Protein AF-A0A4R7KTQ1-F1 (afdb_monomer_lite)

Radius of gyration: 18.15 Å; chains: 1; bounding box: 43×14×52 Å

Secondary structure (DSSP, 8-state):
--HHHHHHHHHHHHHHHHHHHHHHHHHHHHHHHHT--TTTS-HHHHHHHHHHHHHHHHHHHHHHHHHHHHHHHHHHHHH-

Foldseek 3Di:
DPPLLVVLVVVLVVLVVQLVVLVVQLVVLVVVLVPDDPVPDDPVVNVVSVVSNVVSVVSNVVSVVVNVVSVVVSVVVVVD

pLDDT: mean 94.81, std 5.71, range [59.06, 98.25]

Organism: NCBI:txid1096341

Structure (mmCIF, N/CA/C/O backbone):
data_AF-A0A4R7KTQ1-F1
#
_entry.id   AF-A0A4R7KTQ1-F1
#
loop_
_atom_site.group_PDB
_atom_site.id
_atom_site.type_symbol
_atom_site.label_atom_id
_atom_site.label_alt_id
_atom_site.label_comp_id
_atom_site.label_asym_id
_atom_site.label_entity_id
_atom_site.label_seq_id
_atom_site.pdbx_PDB_ins_code
_atom_site.Cartn_x
_atom_site.Cartn_y
_atom_site.Cartn_z
_atom_site.occupancy
_atom_site.B_iso_or_equiv
_atom_site.auth_seq_id
_atom_site.auth_comp_id
_atom_site.auth_asym_id
_atom_site.auth_atom_id
_atom_site.pdbx_PDB_model_num
ATOM 1 N N . MET A 1 1 ? -24.210 4.142 21.392 1.00 59.06 1 MET A N 1
ATOM 2 C CA . MET A 1 1 ? -22.914 3.771 20.787 1.00 59.06 1 MET A CA 1
ATOM 3 C C . MET A 1 1 ? -21.955 4.858 21.235 1.00 59.06 1 MET A C 1
ATOM 5 O O . MET A 1 1 ? -22.328 6.008 21.065 1.00 59.06 1 MET A O 1
ATOM 9 N N . ASP A 1 2 ? -20.850 4.529 21.906 1.00 81.44 2 ASP A N 1
ATOM 10 C CA . ASP A 1 2 ? -19.897 5.538 22.399 1.00 81.44 2 ASP A CA 1
ATOM 11 C C . ASP A 1 2 ? -19.380 6.382 21.218 1.00 81.44 2 ASP A C 1
ATOM 13 O O . ASP A 1 2 ? -18.933 5.827 20.208 1.00 81.44 2 ASP A O 1
ATOM 17 N N . ASP A 1 3 ? -19.471 7.709 21.321 1.00 87.69 3 ASP A N 1
ATOM 18 C CA . ASP A 1 3 ? -19.027 8.654 20.291 1.00 87.69 3 ASP A CA 1
ATOM 19 C C . ASP A 1 3 ? -17.557 8.424 19.910 1.00 87.69 3 ASP A C 1
ATOM 21 O O . ASP A 1 3 ? -17.188 8.538 18.736 1.00 87.69 3 ASP A O 1
ATOM 25 N N . LYS A 1 4 ? -16.719 8.000 20.868 1.00 87.94 4 LYS A N 1
ATOM 26 C CA . LYS A 1 4 ? -15.321 7.622 20.613 1.00 87.94 4 LYS A CA 1
ATOM 27 C C . LYS A 1 4 ? -15.226 6.440 19.653 1.00 87.94 4 LYS A C 1
ATOM 29 O O . LYS A 1 4 ? -14.447 6.471 18.699 1.00 87.94 4 LYS A O 1
ATOM 34 N N . TYR A 1 5 ? -16.047 5.414 19.868 1.00 90.94 5 TYR A N 1
ATOM 35 C CA . TYR A 1 5 ? -16.079 4.231 19.013 1.00 90.94 5 TYR A CA 1
ATOM 36 C C . TYR A 1 5 ? -16.554 4.578 17.600 1.00 90.94 5 TYR A C 1
ATOM 38 O O . TYR A 1 5 ? -15.985 4.100 16.614 1.00 90.94 5 TYR A O 1
ATOM 46 N N . LEU A 1 6 ? -17.556 5.456 17.482 1.00 92.75 6 LEU A N 1
ATOM 47 C CA . LEU A 1 6 ? -18.038 5.931 16.187 1.00 92.75 6 LEU A CA 1
ATOM 48 C C . LEU A 1 6 ? -16.930 6.666 15.416 1.00 92.75 6 LEU A C 1
ATOM 50 O O . LEU A 1 6 ? -16.682 6.338 14.253 1.00 92.75 6 LEU A O 1
ATOM 54 N N . ILE A 1 7 ? -16.215 7.592 16.060 1.00 94.56 7 ILE A N 1
ATOM 55 C CA . ILE A 1 7 ? -15.097 8.328 15.446 1.00 94.56 7 ILE A CA 1
ATOM 56 C C . ILE A 1 7 ? -14.006 7.366 14.962 1.00 94.56 7 ILE A C 1
ATOM 58 O O . ILE A 1 7 ? -13.562 7.460 13.814 1.00 94.56 7 ILE A O 1
ATOM 62 N N . LEU A 1 8 ? -13.606 6.406 15.799 1.00 94.31 8 LEU A N 1
ATOM 63 C CA . LEU A 1 8 ? -12.587 5.421 15.433 1.00 94.31 8 LEU A CA 1
ATOM 64 C C . LEU A 1 8 ? -13.046 4.503 14.297 1.00 94.31 8 LEU A C 1
ATOM 66 O O . LEU A 1 8 ? -12.252 4.202 13.408 1.00 94.31 8 LEU A O 1
ATOM 70 N N . SER A 1 9 ? -14.324 4.121 14.253 1.00 95.25 9 SER A N 1
ATOM 71 C CA . SER A 1 9 ? -14.872 3.315 13.156 1.00 95.25 9 SER A CA 1
ATOM 72 C C . SER A 1 9 ? -14.828 4.048 11.806 1.00 95.25 9 SER A C 1
ATOM 74 O O . SER A 1 9 ? -14.496 3.451 10.778 1.00 95.25 9 SER A O 1
ATOM 76 N N . LEU A 1 10 ? -15.086 5.361 11.800 1.00 96.31 10 LEU A N 1
ATOM 77 C CA . LEU A 1 10 ? -14.972 6.198 10.604 1.00 96.31 10 LEU A CA 1
ATOM 78 C C . LEU A 1 10 ? -13.510 6.351 10.172 1.00 96.31 10 LEU A C 1
ATOM 80 O O . LEU A 1 10 ? -13.208 6.212 8.984 1.00 96.31 10 LEU A O 1
ATOM 84 N N . ALA A 1 11 ? -12.608 6.589 11.129 1.00 96.25 11 ALA A N 1
ATOM 85 C CA . ALA A 1 11 ? -11.174 6.684 10.876 1.00 96.25 11 ALA A CA 1
ATOM 86 C C . ALA A 1 11 ? -10.615 5.373 10.307 1.00 96.25 11 ALA A C 1
ATOM 88 O O . ALA A 1 11 ? -9.905 5.399 9.302 1.00 96.25 11 ALA A O 1
ATOM 89 N N . LYS A 1 12 ? -10.995 4.229 10.889 1.00 97.38 12 LYS A N 1
ATOM 90 C CA . LYS A 1 12 ? -10.635 2.891 10.411 1.00 97.38 12 LYS A CA 1
ATOM 91 C C . LYS A 1 12 ? -11.022 2.702 8.948 1.00 97.38 12 LYS A C 1
ATOM 93 O O . LYS A 1 12 ? -10.162 2.382 8.133 1.00 97.38 12 LYS A O 1
ATOM 98 N N . ARG A 1 13 ? -12.278 2.992 8.596 1.00 97.75 13 ARG A N 1
ATOM 99 C CA . ARG A 1 13 ? -12.775 2.859 7.219 1.00 97.75 13 ARG A CA 1
ATOM 100 C C . ARG A 1 13 ? -11.990 3.718 6.225 1.00 97.75 13 ARG A C 1
ATOM 102 O O . ARG A 1 13 ? -11.732 3.291 5.102 1.00 97.75 13 ARG A O 1
ATOM 109 N N . GLU A 1 14 ? -11.622 4.941 6.600 1.00 97.81 14 GLU A N 1
ATOM 110 C CA . GLU A 1 14 ? -10.798 5.793 5.736 1.00 97.81 14 GLU A CA 1
ATOM 111 C C . GLU A 1 14 ? -9.355 5.285 5.618 1.00 97.81 14 GLU A C 1
ATOM 113 O O . GLU A 1 14 ? -8.797 5.301 4.521 1.00 97.81 14 GLU A O 1
ATOM 118 N N . ILE A 1 15 ? -8.763 4.776 6.702 1.00 97.75 15 ILE A N 1
ATOM 119 C CA . ILE A 1 15 ? -7.433 4.153 6.675 1.00 97.75 15 ILE A CA 1
ATOM 120 C C . ILE A 1 15 ? -7.435 2.917 5.768 1.00 97.75 15 ILE A C 1
ATOM 122 O O . ILE A 1 15 ? -6.540 2.789 4.937 1.00 97.75 15 ILE A O 1
ATOM 126 N N . GLU A 1 16 ? -8.449 2.057 5.855 1.00 98.00 16 GLU A N 1
ATOM 127 C CA . GLU A 1 16 ? -8.594 0.870 5.001 1.00 98.00 16 GLU A CA 1
ATOM 128 C C . GLU A 1 16 ? -8.653 1.247 3.513 1.00 98.00 16 GLU A C 1
ATOM 130 O O . GLU A 1 16 ? -7.914 0.688 2.704 1.00 98.00 16 GLU A O 1
ATOM 135 N N . LYS A 1 17 ? -9.427 2.279 3.145 1.00 98.12 17 LYS A N 1
ATOM 136 C CA . LYS A 1 17 ? -9.443 2.802 1.764 1.00 98.12 17 LYS A CA 1
ATOM 137 C C . LYS A 1 17 ? -8.078 3.327 1.317 1.00 98.12 17 LYS A C 1
ATOM 139 O O . LYS A 1 17 ? -7.713 3.204 0.146 1.00 98.12 17 LYS A O 1
ATOM 144 N N . LYS A 1 18 ? -7.333 3.992 2.204 1.00 98.00 18 LYS A N 1
ATOM 145 C CA . LYS A 1 18 ? -5.986 4.500 1.891 1.00 98.00 18 LYS A CA 1
ATOM 146 C C . LYS A 1 18 ? -4.993 3.353 1.723 1.00 98.00 18 LYS A C 1
ATOM 148 O O . LYS A 1 18 ? -4.192 3.400 0.790 1.00 98.00 18 LYS A O 1
ATOM 153 N N . LEU A 1 19 ? -5.099 2.322 2.556 1.00 97.75 19 LEU A N 1
ATOM 154 C CA . LEU A 1 19 ? -4.292 1.112 2.475 1.00 97.75 19 LEU A CA 1
ATOM 155 C C . LEU A 1 19 ? -4.530 0.370 1.155 1.00 97.75 19 LEU A C 1
ATOM 157 O O . LEU A 1 19 ? -3.570 0.052 0.457 1.00 97.75 19 LEU A O 1
ATOM 161 N N . GLU A 1 20 ? -5.789 0.186 0.756 1.00 97.88 20 GLU A N 1
ATOM 162 C CA . GLU A 1 20 ? -6.148 -0.437 -0.524 1.00 97.88 20 GLU A CA 1
ATOM 163 C C . GLU A 1 20 ? -5.530 0.320 -1.713 1.00 97.88 20 GLU A C 1
ATOM 165 O O . GLU A 1 20 ? -4.924 -0.271 -2.611 1.00 97.88 20 GLU A O 1
ATOM 170 N N . ARG A 1 21 ? -5.596 1.659 -1.695 1.00 97.88 21 ARG A N 1
ATOM 171 C CA . ARG A 1 21 ? -4.960 2.501 -2.723 1.00 97.88 21 ARG A CA 1
ATOM 172 C C . ARG A 1 21 ? -3.439 2.356 -2.733 1.00 97.88 21 ARG A C 1
ATOM 174 O O . ARG A 1 21 ? -2.854 2.290 -3.813 1.00 97.88 21 ARG A O 1
ATOM 181 N N . ALA A 1 22 ? -2.802 2.302 -1.564 1.00 97.75 22 ALA A N 1
ATOM 182 C CA . ALA A 1 22 ? -1.359 2.106 -1.456 1.00 97.75 22 ALA A CA 1
ATOM 183 C C . ALA A 1 22 ? -0.938 0.734 -2.014 1.00 97.75 22 ALA A C 1
ATOM 185 O O . ALA A 1 22 ? 0.006 0.647 -2.800 1.00 97.75 22 ALA A O 1
ATOM 186 N N . GLN A 1 23 ? -1.688 -0.328 -1.706 1.00 97.81 23 GLN A N 1
ATOM 187 C CA . GLN A 1 23 ? -1.461 -1.670 -2.251 1.00 97.81 23 GLN A CA 1
ATOM 188 C C . GLN A 1 23 ? -1.619 -1.708 -3.779 1.00 97.81 23 GLN A C 1
ATOM 190 O O . GLN A 1 23 ? -0.780 -2.283 -4.482 1.00 97.81 23 GLN A O 1
ATOM 195 N N . ALA A 1 24 ? -2.647 -1.048 -4.321 1.00 97.88 24 ALA A N 1
ATOM 196 C CA . ALA A 1 24 ? -2.837 -0.924 -5.765 1.00 97.88 24 ALA A CA 1
ATOM 197 C C . ALA A 1 24 ? -1.668 -0.184 -6.444 1.00 97.88 24 ALA A C 1
ATOM 199 O O . ALA A 1 24 ? -1.214 -0.579 -7.523 1.00 97.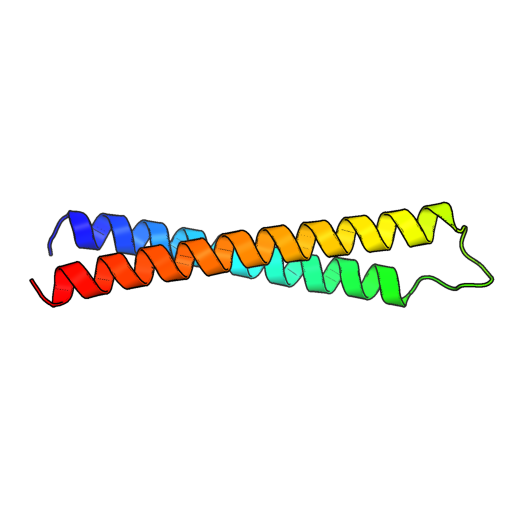88 24 ALA A O 1
ATOM 200 N N . ASP A 1 25 ? -1.140 0.863 -5.808 1.00 97.75 25 ASP A N 1
ATOM 201 C CA . ASP A 1 25 ? -0.006 1.628 -6.326 1.00 97.75 25 ASP A CA 1
ATOM 202 C C . ASP A 1 25 ? 1.308 0.828 -6.286 1.00 97.75 25 ASP A C 1
ATOM 204 O O . ASP A 1 25 ? 2.065 0.840 -7.261 1.00 97.75 25 ASP A O 1
ATOM 208 N N . ILE A 1 26 ? 1.545 0.034 -5.234 1.00 98.06 26 ILE A N 1
ATOM 209 C CA . ILE A 1 26 ? 2.651 -0.939 -5.179 1.00 98.06 26 ILE A CA 1
ATOM 210 C C . ILE A 1 26 ? 2.540 -1.938 -6.330 1.00 98.06 26 ILE A C 1
ATOM 212 O O . ILE A 1 26 ? 3.525 -2.176 -7.033 1.00 98.06 26 ILE A O 1
ATOM 216 N N . LYS A 1 27 ? 1.351 -2.501 -6.582 1.00 97.75 27 LYS A N 1
ATOM 217 C CA . LYS A 1 27 ? 1.133 -3.425 -7.707 1.00 97.75 27 LYS A CA 1
ATOM 218 C C . LYS A 1 27 ? 1.476 -2.758 -9.042 1.00 97.75 27 LYS A C 1
ATOM 220 O O . LYS A 1 27 ? 2.200 -3.328 -9.852 1.00 97.75 27 LYS A O 1
ATOM 225 N N . LYS A 1 28 ? 1.036 -1.516 -9.251 1.00 97.69 28 LYS A N 1
ATOM 226 C CA . LYS A 1 28 ? 1.332 -0.745 -10.468 1.00 97.69 28 LYS A CA 1
ATOM 227 C C . LYS A 1 28 ? 2.825 -0.450 -10.630 1.00 97.69 28 LYS A C 1
ATOM 229 O O . LYS A 1 28 ? 3.363 -0.571 -11.729 1.00 97.69 28 LYS A O 1
ATOM 234 N N . LYS A 1 29 ? 3.505 -0.029 -9.563 1.00 97.12 29 LYS A N 1
ATOM 235 C CA . LYS A 1 29 ? 4.930 0.335 -9.589 1.00 97.12 29 LYS A CA 1
ATOM 236 C C . LYS A 1 29 ? 5.843 -0.883 -9.691 1.00 97.12 29 LYS A C 1
ATOM 238 O O . LYS A 1 29 ? 6.827 -0.826 -10.423 1.00 97.12 29 LYS A O 1
ATOM 243 N N . SER A 1 30 ? 5.501 -1.979 -9.019 1.00 96.81 30 SER A N 1
ATOM 244 C CA . SER A 1 30 ? 6.230 -3.247 -9.125 1.00 96.81 30 SER A CA 1
ATOM 245 C C . SER A 1 30 ? 6.139 -3.816 -10.535 1.00 96.81 30 SER A C 1
ATOM 247 O O . SER A 1 30 ? 7.153 -4.232 -11.087 1.00 96.81 30 SER A O 1
ATOM 249 N N . GLU A 1 31 ? 4.967 -3.731 -11.164 1.00 96.75 31 GLU A N 1
ATOM 250 C CA . GLU A 1 31 ? 4.786 -4.149 -12.551 1.00 96.75 31 GLU A CA 1
ATOM 251 C C . GLU A 1 31 ? 5.602 -3.294 -13.524 1.00 96.75 31 GLU A C 1
ATOM 253 O O . GLU A 1 31 ? 6.340 -3.824 -14.352 1.00 96.75 31 GLU A O 1
ATOM 258 N N . LYS A 1 32 ? 5.578 -1.966 -13.358 1.00 94.38 32 LYS A N 1
ATOM 259 C CA . LYS A 1 32 ? 6.446 -1.067 -14.131 1.00 94.38 32 LYS A CA 1
ATOM 260 C C . LYS A 1 32 ? 7.922 -1.408 -13.967 1.00 94.38 32 LYS A C 1
ATOM 262 O O . LYS A 1 32 ? 8.651 -1.366 -14.947 1.00 94.38 32 LYS A O 1
ATOM 267 N N . LEU A 1 33 ? 8.368 -1.714 -12.748 1.00 94.31 33 LEU A N 1
ATOM 268 C CA . LEU A 1 33 ? 9.757 -2.078 -12.485 1.00 94.31 33 LEU A CA 1
ATOM 269 C C . LEU A 1 33 ? 10.124 -3.420 -13.134 1.00 94.31 33 LEU A C 1
ATOM 271 O O . LEU A 1 33 ? 11.222 -3.529 -13.672 1.00 94.31 33 LEU A O 1
ATOM 275 N N . ARG A 1 34 ? 9.216 -4.407 -13.119 1.00 94.31 34 ARG A N 1
ATOM 276 C CA . ARG A 1 34 ? 9.399 -5.709 -13.786 1.00 94.31 34 ARG A CA 1
ATOM 277 C C . ARG A 1 34 ? 9.554 -5.588 -15.298 1.00 94.31 34 ARG A C 1
ATOM 279 O O . ARG A 1 34 ? 10.313 -6.346 -15.884 1.00 94.31 34 ARG A O 1
ATOM 286 N N . GLN A 1 35 ? 8.854 -4.639 -15.912 1.00 95.12 35 GLN A N 1
ATOM 287 C CA . GLN A 1 35 ? 8.910 -4.402 -17.356 1.00 95.12 35 GLN A CA 1
ATOM 288 C C . GLN A 1 35 ? 10.190 -3.685 -17.814 1.00 95.12 35 GLN A C 1
ATOM 290 O O . GLN A 1 35 ? 10.420 -3.591 -19.018 1.00 95.12 35 GLN A O 1
ATOM 295 N N . LEU A 1 36 ? 11.009 -3.160 -16.892 1.00 94.25 36 LEU A N 1
ATOM 296 C CA . LEU A 1 36 ? 12.266 -2.507 -17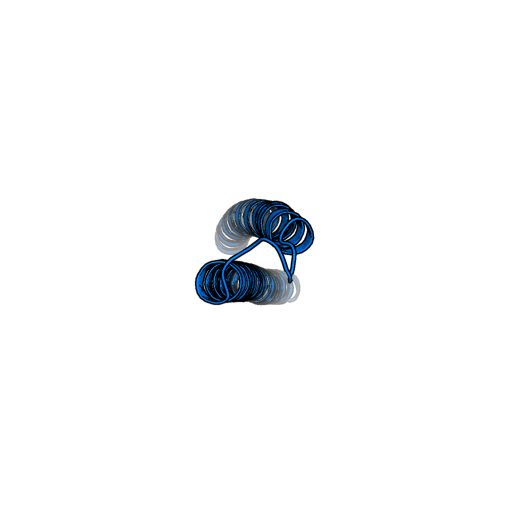.257 1.00 94.25 36 LEU A CA 1
ATOM 297 C C . LEU A 1 36 ? 13.356 -3.536 -17.552 1.00 94.25 36 LEU A C 1
ATOM 299 O O . LEU A 1 36 ? 13.661 -4.403 -16.733 1.00 94.25 36 LEU A O 1
ATOM 303 N N . ASP A 1 37 ? 14.014 -3.360 -18.687 1.00 91.94 37 ASP A N 1
ATOM 304 C CA . ASP A 1 37 ? 15.057 -4.248 -19.183 1.00 91.94 37 ASP A CA 1
ATOM 305 C C . ASP A 1 37 ? 16.450 -3.692 -18.840 1.00 91.94 37 ASP A C 1
ATOM 307 O O . ASP A 1 37 ? 16.707 -2.483 -18.882 1.00 91.94 37 ASP A O 1
ATOM 311 N N . VAL A 1 38 ? 17.376 -4.570 -18.448 1.00 88.88 38 VAL A N 1
ATOM 312 C CA . VAL A 1 38 ? 18.720 -4.178 -17.989 1.00 88.88 38 VAL A CA 1
ATOM 313 C C . VAL A 1 38 ? 19.603 -3.641 -19.127 1.00 88.88 38 VAL A C 1
ATOM 315 O O . VAL A 1 38 ? 20.450 -2.771 -18.894 1.00 88.88 38 VAL A O 1
ATOM 318 N N . PHE A 1 39 ? 19.377 -4.126 -20.341 1.00 90.00 39 PHE A N 1
ATOM 319 C CA . PHE A 1 39 ? 20.127 -3.818 -21.551 1.00 90.00 39 PHE A CA 1
ATOM 320 C C . PHE A 1 39 ? 19.472 -2.707 -22.376 1.00 90.00 39 PHE A C 1
ATOM 322 O O . PHE A 1 39 ? 20.183 -1.962 -23.045 1.00 90.00 39 PHE A O 1
ATOM 329 N N . ARG A 1 40 ? 18.140 -2.564 -22.312 1.00 92.69 40 ARG A N 1
ATOM 330 C CA . ARG A 1 40 ? 17.406 -1.535 -23.073 1.00 92.69 40 ARG A CA 1
ATOM 331 C C . ARG A 1 40 ? 17.183 -0.239 -22.301 1.00 92.69 40 ARG A C 1
ATOM 333 O O . ARG A 1 40 ? 17.243 0.833 -22.895 1.00 92.69 40 ARG A O 1
ATOM 340 N N . ASP A 1 41 ? 16.920 -0.304 -20.997 1.00 94.62 41 ASP A N 1
ATOM 341 C CA . ASP A 1 41 ? 16.631 0.900 -20.215 1.00 94.62 41 ASP A CA 1
ATOM 342 C C . ASP A 1 41 ? 17.888 1.543 -19.620 1.00 94.62 41 ASP A C 1
ATOM 344 O O . ASP A 1 41 ? 18.915 0.904 -19.378 1.00 94.62 41 ASP A O 1
ATOM 348 N N . SER A 1 42 ? 17.803 2.840 -19.320 1.00 95.06 42 SER A N 1
ATOM 349 C CA . SER A 1 42 ? 18.893 3.545 -18.650 1.00 95.06 42 SER A CA 1
ATOM 350 C C . SER A 1 42 ? 18.989 3.162 -17.168 1.00 95.06 42 SER A C 1
ATOM 352 O O . SER A 1 42 ? 17.987 2.909 -16.486 1.00 95.06 42 SER A O 1
ATOM 354 N N . LYS A 1 43 ? 20.214 3.191 -16.623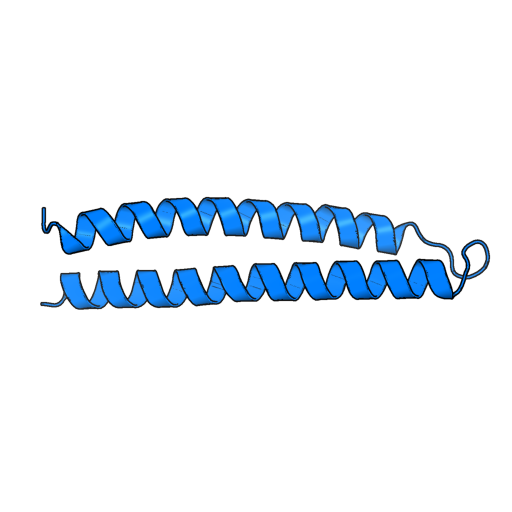 1.00 93.81 43 LYS A N 1
ATOM 355 C CA . LYS A 1 43 ? 20.458 2.981 -15.183 1.00 93.81 43 LYS A CA 1
ATOM 356 C C . LYS A 1 43 ? 19.629 3.941 -14.319 1.00 93.81 43 LYS A C 1
ATOM 358 O O . LYS A 1 43 ? 19.076 3.524 -13.303 1.00 93.81 43 LYS A O 1
ATOM 363 N N . ALA A 1 44 ? 19.504 5.201 -14.744 1.00 95.38 44 ALA A N 1
ATOM 364 C CA . ALA A 1 44 ? 18.716 6.217 -14.050 1.00 95.38 44 ALA A CA 1
ATOM 365 C C . ALA A 1 44 ? 17.220 5.866 -14.012 1.00 95.38 44 ALA A C 1
ATOM 367 O O . ALA A 1 44 ? 16.606 5.925 -12.949 1.00 95.38 44 ALA A O 1
ATOM 368 N N . ARG A 1 45 ? 16.644 5.414 -15.136 1.00 94.75 45 ARG A N 1
ATOM 369 C CA . ARG A 1 45 ? 15.233 5.002 -15.205 1.00 94.75 45 ARG A CA 1
ATOM 370 C C . ARG A 1 45 ? 14.940 3.841 -14.256 1.00 94.75 45 ARG A C 1
ATOM 372 O O . ARG A 1 45 ? 13.979 3.907 -13.491 1.00 94.75 45 ARG A O 1
ATOM 379 N N . ARG A 1 46 ? 15.799 2.816 -14.246 1.00 95.00 46 ARG A N 1
ATOM 380 C CA . ARG A 1 46 ? 15.677 1.675 -13.321 1.00 95.00 46 ARG A CA 1
ATOM 381 C C . ARG A 1 46 ? 15.805 2.095 -11.860 1.00 95.00 46 ARG A C 1
ATOM 383 O O . ARG A 1 46 ? 15.013 1.653 -11.032 1.00 95.00 46 ARG A O 1
ATOM 390 N N . ARG A 1 47 ? 16.767 2.966 -11.536 1.00 96.00 47 ARG A N 1
ATOM 391 C CA . ARG A 1 47 ? 16.932 3.509 -10.179 1.00 96.00 47 ARG A CA 1
ATOM 392 C C . ARG A 1 47 ? 15.675 4.248 -9.722 1.00 96.00 47 ARG A C 1
ATOM 394 O O . ARG A 1 47 ? 15.182 3.968 -8.635 1.00 96.00 47 ARG A O 1
ATOM 401 N N . ASN A 1 48 ? 15.135 5.134 -10.554 1.00 96.62 48 ASN A N 1
ATOM 402 C CA . ASN A 1 48 ? 13.941 5.907 -10.215 1.00 96.62 48 ASN A CA 1
ATOM 403 C C . ASN A 1 48 ? 12.718 5.005 -10.012 1.00 96.62 48 ASN A C 1
ATOM 405 O O . ASN A 1 48 ? 11.955 5.220 -9.076 1.00 96.62 48 ASN A O 1
ATOM 409 N N . ALA A 1 49 ? 12.554 3.961 -10.830 1.00 96.31 49 ALA A N 1
ATOM 410 C CA . ALA A 1 49 ? 11.479 2.988 -10.651 1.00 96.31 49 ALA A CA 1
ATOM 411 C C . ALA A 1 49 ? 11.609 2.193 -9.339 1.00 96.31 49 ALA A C 1
ATOM 413 O O . ALA A 1 49 ? 10.602 1.959 -8.674 1.00 96.31 49 ALA A O 1
ATOM 414 N N . ARG A 1 50 ? 12.836 1.833 -8.928 1.00 96.75 50 ARG A N 1
ATOM 415 C CA . ARG A 1 50 ? 13.092 1.203 -7.620 1.00 96.75 50 ARG A CA 1
ATOM 416 C C . ARG A 1 50 ? 12.726 2.133 -6.470 1.00 96.75 50 ARG A C 1
ATOM 418 O O . ARG A 1 50 ? 11.962 1.726 -5.609 1.00 96.75 50 ARG A O 1
ATOM 425 N N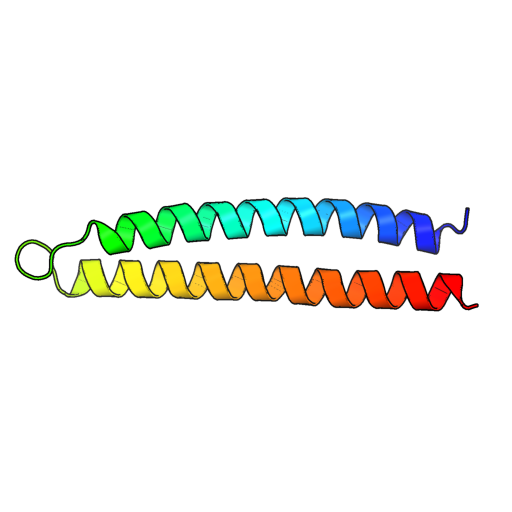 . ILE A 1 51 ? 13.204 3.380 -6.498 1.00 97.75 51 ILE A N 1
ATOM 426 C CA . ILE A 1 51 ? 12.887 4.384 -5.468 1.00 97.75 51 ILE A CA 1
ATOM 427 C C . ILE A 1 51 ? 11.373 4.595 -5.378 1.00 97.75 51 ILE A C 1
ATOM 429 O O . ILE A 1 51 ? 10.808 4.558 -4.292 1.00 97.75 51 ILE A O 1
ATOM 433 N N . ALA A 1 52 ? 10.696 4.748 -6.519 1.00 97.31 52 ALA A N 1
ATOM 434 C CA . ALA A 1 52 ? 9.251 4.936 -6.550 1.00 97.31 52 ALA A CA 1
ATOM 435 C C . ALA A 1 52 ? 8.490 3.759 -5.920 1.00 97.31 52 ALA A C 1
ATOM 437 O O . ALA A 1 52 ? 7.490 3.987 -5.236 1.00 97.31 52 ALA A O 1
ATOM 438 N N . LEU A 1 53 ? 8.946 2.521 -6.156 1.00 97.88 53 LEU A N 1
ATOM 439 C CA . LEU A 1 53 ? 8.392 1.325 -5.524 1.00 97.88 53 LEU A CA 1
ATOM 440 C C . LEU A 1 53 ? 8.663 1.313 -4.016 1.00 97.88 53 LEU A C 1
ATOM 442 O O . LEU A 1 53 ? 7.731 1.080 -3.256 1.00 97.88 53 LEU A O 1
ATOM 446 N N . THR A 1 54 ? 9.888 1.619 -3.584 1.00 98.12 54 THR A N 1
ATOM 447 C CA . THR A 1 54 ? 10.244 1.713 -2.160 1.00 98.12 54 THR A CA 1
ATOM 448 C C . THR A 1 54 ? 9.346 2.705 -1.426 1.00 98.12 54 THR A C 1
ATOM 450 O O . THR A 1 54 ? 8.709 2.322 -0.453 1.00 98.12 54 THR A O 1
ATOM 453 N N . CYS A 1 55 ? 9.184 3.926 -1.943 1.00 98.06 55 CYS A N 1
ATOM 454 C CA . CYS A 1 55 ? 8.299 4.920 -1.330 1.00 98.06 55 CYS A CA 1
ATOM 455 C C . CYS A 1 55 ? 6.830 4.463 -1.285 1.00 98.06 55 CYS A C 1
ATOM 457 O O . CYS A 1 55 ? 6.091 4.839 -0.382 1.00 98.06 55 CYS A O 1
ATOM 459 N N . ALA A 1 56 ? 6.379 3.661 -2.257 1.00 97.94 56 ALA A N 1
ATOM 460 C CA . ALA A 1 56 ? 5.028 3.099 -2.228 1.00 97.94 56 ALA A CA 1
ATOM 461 C C . ALA A 1 56 ? 4.866 2.054 -1.114 1.00 97.94 56 ALA A C 1
ATOM 463 O O . ALA A 1 56 ? 3.835 2.036 -0.447 1.00 97.94 56 ALA A O 1
ATOM 464 N N . CYS A 1 57 ? 5.883 1.210 -0.906 1.00 98.06 57 CYS A N 1
ATOM 465 C CA . CYS A 1 57 ? 5.923 0.261 0.204 1.00 98.06 57 CYS A CA 1
ATOM 466 C C . CYS A 1 57 ? 5.919 0.984 1.555 1.00 98.06 57 CYS A C 1
ATOM 468 O O . CYS A 1 57 ? 5.087 0.664 2.394 1.00 98.06 57 CYS A O 1
ATOM 470 N N . GLU A 1 58 ? 6.755 2.010 1.727 1.00 98.25 58 GLU A N 1
ATOM 471 C CA . GLU A 1 58 ? 6.791 2.822 2.953 1.00 98.25 58 GLU A CA 1
ATOM 472 C C . GLU A 1 58 ? 5.429 3.459 3.266 1.00 98.25 58 GLU A C 1
ATOM 474 O O . GLU A 1 58 ? 4.992 3.485 4.417 1.00 98.25 58 GLU A O 1
ATOM 479 N N . GLU A 1 59 ? 4.720 3.946 2.244 1.00 97.81 59 GLU A N 1
ATOM 480 C CA . GLU A 1 59 ? 3.387 4.517 2.428 1.00 97.81 59 GLU A CA 1
ATOM 481 C C . GLU A 1 59 ? 2.350 3.447 2.806 1.00 97.81 59 GLU A C 1
ATOM 483 O O . GLU A 1 59 ? 1.514 3.704 3.671 1.00 97.81 59 GLU A O 1
ATOM 488 N N . ARG A 1 60 ? 2.401 2.234 2.233 1.00 98.12 60 ARG A N 1
ATOM 489 C CA . ARG A 1 60 ? 1.560 1.111 2.692 1.00 98.12 60 ARG A CA 1
ATOM 490 C C . ARG A 1 60 ? 1.839 0.798 4.160 1.00 98.12 60 ARG A C 1
ATOM 492 O O . ARG A 1 60 ? 0.892 0.764 4.938 1.00 98.12 60 ARG A O 1
ATOM 499 N N . ASP A 1 61 ? 3.104 0.635 4.535 1.00 98.12 61 ASP A N 1
ATOM 500 C CA . ASP A 1 61 ? 3.506 0.282 5.903 1.00 98.12 61 ASP A CA 1
ATOM 501 C C . ASP A 1 61 ? 3.027 1.342 6.906 1.00 98.12 61 ASP A C 1
ATOM 503 O O . ASP A 1 61 ? 2.567 1.038 8.009 1.00 98.12 61 ASP A O 1
ATOM 507 N N . ARG A 1 62 ? 3.046 2.618 6.500 1.00 98.06 62 ARG A N 1
ATOM 508 C CA . ARG A 1 62 ? 2.474 3.719 7.280 1.00 98.06 62 ARG A CA 1
ATOM 509 C C . ARG A 1 62 ? 0.974 3.541 7.526 1.00 98.06 62 ARG A C 1
ATOM 511 O O . ARG A 1 62 ? 0.510 3.830 8.632 1.00 98.06 62 ARG A O 1
ATOM 518 N N . TRP A 1 63 ? 0.207 3.128 6.518 1.00 98.06 63 TRP A N 1
ATOM 519 C CA . TRP A 1 63 ? -1.231 2.887 6.664 1.00 98.06 63 TRP A CA 1
ATOM 520 C C . TRP A 1 63 ? -1.527 1.621 7.468 1.00 98.06 63 TRP A C 1
ATOM 522 O O . TRP A 1 63 ? -2.425 1.665 8.305 1.00 98.06 63 TRP A O 1
ATOM 532 N N . GLU A 1 64 ? -0.749 0.550 7.296 1.00 97.88 64 GLU A N 1
ATOM 533 C CA . GLU A 1 64 ? -0.850 -0.677 8.104 1.00 97.88 64 GLU A CA 1
ATOM 534 C C . GLU A 1 64 ? -0.641 -0.361 9.586 1.00 97.88 64 GLU A C 1
ATOM 536 O O . GLU A 1 64 ? -1.513 -0.636 10.408 1.00 97.88 64 GLU A O 1
ATOM 541 N N . ARG A 1 65 ? 0.427 0.370 9.920 1.00 98.19 65 ARG A N 1
ATOM 542 C CA . ARG A 1 65 ? 0.694 0.783 11.303 1.00 98.19 65 ARG A CA 1
ATOM 543 C C . ARG A 1 65 ? -0.408 1.667 11.888 1.00 98.19 65 ARG A C 1
ATOM 545 O O . ARG A 1 65 ? -0.743 1.559 13.065 1.00 98.19 65 ARG A O 1
ATOM 552 N N . ARG A 1 66 ? -0.983 2.573 11.092 1.00 97.75 66 ARG A N 1
ATOM 553 C CA . ARG A 1 66 ? -2.124 3.396 11.534 1.00 97.75 66 ARG A CA 1
ATOM 554 C C . ARG A 1 66 ? -3.363 2.547 11.799 1.00 97.75 66 ARG A C 1
ATOM 556 O O . ARG A 1 66 ? -4.077 2.823 12.759 1.00 97.75 66 ARG A O 1
ATOM 563 N N . LEU A 1 67 ? -3.609 1.537 10.969 1.00 97.88 67 LEU A N 1
ATOM 564 C CA . LEU A 1 67 ? -4.723 0.613 11.140 1.00 97.88 67 LEU A CA 1
ATOM 565 C C . LEU A 1 67 ? -4.563 -0.216 12.418 1.00 97.88 67 LEU A C 1
ATOM 567 O O . LEU A 1 67 ? -5.521 -0.342 13.174 1.00 97.88 67 LEU A O 1
ATOM 571 N N . GLU A 1 68 ? -3.356 -0.713 12.694 1.00 97.88 68 GLU A N 1
ATOM 572 C CA . GLU A 1 68 ? -3.026 -1.419 13.939 1.00 97.88 68 GLU A CA 1
ATOM 573 C C . GLU A 1 68 ? -3.311 -0.561 15.175 1.00 97.88 68 GLU A C 1
ATOM 575 O O . GLU A 1 68 ? -3.985 -1.015 16.096 1.00 97.88 68 GLU A O 1
ATOM 580 N N . ILE A 1 69 ? -2.862 0.700 15.175 1.00 97.31 69 ILE A N 1
ATOM 581 C CA . ILE A 1 69 ? -3.105 1.639 16.282 1.00 97.31 69 ILE A CA 1
ATOM 582 C C . ILE A 1 69 ? -4.606 1.861 16.498 1.00 97.31 69 ILE A C 1
ATOM 584 O O . ILE A 1 69 ? -5.078 1.800 17.630 1.00 97.31 69 ILE A O 1
ATOM 588 N N . VAL A 1 70 ? -5.368 2.096 15.424 1.00 96.88 70 VAL A N 1
ATOM 589 C CA . VAL A 1 70 ? -6.819 2.314 15.531 1.00 96.88 70 VAL A CA 1
ATOM 590 C C . VAL A 1 70 ? -7.535 1.058 16.023 1.00 96.88 70 VAL A C 1
ATOM 592 O O . VAL A 1 70 ? -8.408 1.166 16.879 1.00 96.88 70 VAL A O 1
ATOM 595 N N . ASN A 1 71 ? -7.156 -0.126 15.537 1.00 96.25 71 ASN A N 1
ATOM 596 C CA . ASN A 1 71 ? -7.717 -1.385 16.028 1.00 96.25 71 ASN A CA 1
ATOM 597 C C . ASN A 1 71 ? -7.437 -1.570 17.522 1.00 96.25 71 ASN A C 1
ATOM 599 O O . ASN A 1 71 ? -8.362 -1.889 18.262 1.00 96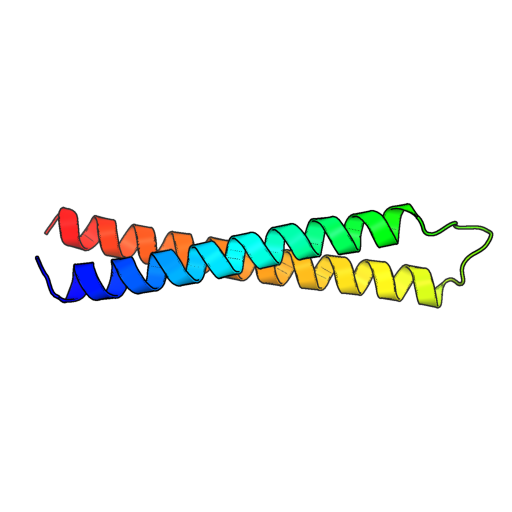.25 71 ASN A O 1
ATOM 603 N N . LYS A 1 72 ? -6.209 -1.281 17.970 1.00 96.75 72 LYS A N 1
ATOM 604 C CA . LYS A 1 72 ? -5.839 -1.341 19.386 1.00 96.75 72 LYS A CA 1
ATOM 605 C C . LYS A 1 72 ? -6.712 -0.418 20.243 1.00 96.75 72 LYS A C 1
ATOM 607 O O . LYS A 1 72 ? -7.277 -0.869 21.230 1.00 96.75 72 LYS A O 1
ATOM 612 N N . TRP A 1 73 ? -6.891 0.843 19.844 1.00 95.56 73 TRP A N 1
ATOM 613 C CA . TRP A 1 73 ? -7.760 1.779 20.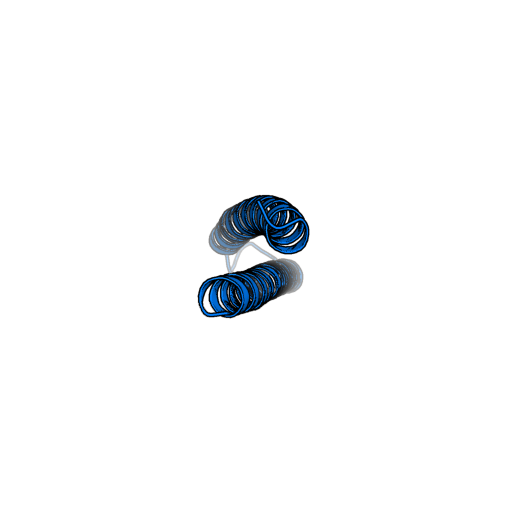573 1.00 95.56 73 TRP A CA 1
ATOM 614 C C . TRP A 1 73 ? -9.225 1.332 20.600 1.00 95.56 73 TRP A C 1
ATOM 616 O O . TRP A 1 73 ? -9.916 1.510 21.598 1.00 95.56 73 TRP A O 1
ATOM 626 N N . MET A 1 74 ? -9.717 0.736 19.510 1.00 94.31 74 MET A N 1
ATOM 627 C CA . MET A 1 74 ? -11.074 0.189 19.470 1.00 94.31 74 MET A CA 1
ATOM 628 C C . MET A 1 74 ? -11.242 -1.039 20.374 1.00 94.31 74 MET A C 1
ATOM 630 O O . MET A 1 74 ? -12.340 -1.253 20.881 1.00 94.31 74 MET A O 1
ATOM 634 N N . GLU A 1 75 ? -10.202 -1.855 20.552 1.00 94.00 75 GLU A N 1
ATOM 635 C CA . GLU A 1 75 ? -10.199 -2.985 21.489 1.00 94.00 75 GLU A CA 1
ATOM 636 C C . GLU A 1 75 ? -10.143 -2.519 22.944 1.00 94.00 75 GLU A C 1
ATOM 638 O O . GLU A 1 75 ? -10.893 -3.039 23.763 1.00 94.00 75 GLU A O 1
ATOM 643 N N . GLU A 1 76 ? -9.321 -1.515 23.255 1.00 93.31 76 GLU A N 1
ATOM 644 C CA . GLU A 1 76 ? -9.249 -0.906 24.590 1.00 93.31 76 GLU A CA 1
ATOM 645 C C . GLU A 1 76 ? -10.630 -0.394 25.036 1.00 93.31 76 GLU A C 1
ATOM 647 O O . GLU A 1 76 ? -11.096 -0.788 26.096 1.00 93.31 76 GLU A O 1
ATOM 652 N N . ILE A 1 77 ? -11.350 0.342 24.178 1.00 90.81 77 ILE A N 1
ATOM 653 C CA . ILE A 1 77 ? -12.713 0.839 24.474 1.00 90.81 77 ILE A CA 1
ATOM 654 C C . ILE A 1 77 ? -13.730 -0.292 24.682 1.00 90.81 77 ILE A C 1
ATOM 656 O O . ILE A 1 77 ? -14.701 -0.123 25.407 1.00 90.81 77 ILE A O 1
ATOM 660 N N . LYS A 1 78 ? -13.566 -1.441 24.017 1.00 85.75 78 LYS A N 1
ATOM 661 C CA . LYS A 1 78 ? -14.488 -2.580 24.187 1.00 85.75 78 LYS A CA 1
ATOM 662 C C . LYS A 1 78 ? -14.280 -3.328 25.502 1.00 85.75 78 LYS A C 1
ATOM 664 O O . LYS A 1 78 ? -15.183 -4.053 25.912 1.00 85.75 78 LYS A O 1
ATOM 669 N N . ASN A 1 79 ? -13.081 -3.229 26.068 1.00 85.25 79 ASN A N 1
ATOM 670 C CA . ASN A 1 79 ? -12.686 -3.905 27.298 1.00 85.25 79 ASN A CA 1
ATOM 671 C C . ASN A 1 79 ? -12.797 -2.990 28.536 1.00 85.25 79 ASN A C 1
ATOM 673 O O . ASN A 1 79 ? -12.554 -3.469 29.643 1.00 85.25 79 ASN A O 1
ATOM 677 N N . GLU A 1 80 ? -13.129 -1.707 28.341 1.00 75.12 80 GLU A N 1
ATOM 678 C CA . GLU A 1 80 ? -13.587 -0.763 29.376 1.00 75.12 80 GLU A CA 1
ATOM 679 C C . GLU A 1 80 ? -15.075 -0.973 29.701 1.00 75.12 80 GLU A C 1
ATOM 681 O O . GLU A 1 80 ? -15.414 -0.906 30.905 1.00 75.12 80 GLU A O 1
#

Sequence (80 aa):
MDDKYLILSLAKREIEKKLERAQADIKKKSEKLRQLDVFRDSKARRRNARIALTCACEERDRWERRLEIVNKWMEEIKNE